Protein AF-A0A6N9ZHF3-F1 (afdb_monomer_lite)

Foldseek 3Di:
DDDDDDVVVVVVVVVVVVVVVVVVVVVVVVVDDDDDDDDDPVVVVVLQVVCVVVPHVGSVRSVVVVVVVVVVVVVVVVVVVVVVVVVVVVPDDPDDPVRVVVVVVVVVPDD

pLDDT: mean 81.8, std 18.68, range [39.5, 98.12]

Structure (mmCIF, N/CA/C/O backbone):
data_AF-A0A6N9ZHF3-F1
#
_entry.id   AF-A0A6N9ZHF3-F1
#
loop_
_atom_site.group_PDB
_atom_site.id
_atom_site.type_symbol
_atom_site.label_atom_id
_atom_site.label_alt_id
_atom_site.label_comp_id
_atom_site.label_asym_id
_atom_site.label_entity_id
_atom_site.label_seq_id
_atom_site.pdbx_PDB_ins_code
_atom_site.Cartn_x
_atom_site.Cartn_y
_atom_site.Cartn_z
_atom_site.occupancy
_atom_site.B_iso_or_equiv
_atom_site.auth_seq_id
_atom_site.auth_comp_id
_atom_site.auth_asym_id
_atom_site.auth_atom_id
_atom_site.pdbx_PDB_model_num
ATOM 1 N N . MET A 1 1 ? -1.596 -68.553 25.626 1.00 46.47 1 MET A N 1
ATOM 2 C CA . MET A 1 1 ? -0.659 -67.601 24.987 1.00 46.47 1 MET A CA 1
ATOM 3 C C . MET A 1 1 ? -1.322 -67.119 23.703 1.00 46.47 1 MET A C 1
ATOM 5 O O . MET A 1 1 ? -1.852 -67.976 23.014 1.00 46.47 1 MET A O 1
ATOM 9 N N . GLN A 1 2 ? -1.300 -65.803 23.430 1.00 39.50 2 GLN A N 1
ATOM 10 C CA . GLN A 1 2 ? -2.047 -65.047 22.387 1.00 39.50 2 GLN A CA 1
ATOM 11 C C . GLN A 1 2 ? -3.515 -64.739 22.747 1.00 39.50 2 GLN A C 1
ATOM 13 O O . GLN A 1 2 ? -4.213 -65.616 23.230 1.00 39.50 2 GLN A O 1
ATOM 18 N N . SER A 1 3 ? -4.065 -63.535 22.555 1.00 40.09 3 SER A N 1
ATOM 19 C CA . SER A 1 3 ? -3.551 -62.253 22.042 1.00 40.09 3 SER A CA 1
ATOM 20 C C . SER A 1 3 ? -4.557 -61.159 22.449 1.00 40.09 3 SER A C 1
ATOM 22 O O . SER A 1 3 ? -5.714 -61.216 22.039 1.00 40.09 3 SER A O 1
ATOM 24 N N . SER A 1 4 ? -4.141 -60.187 23.266 1.00 45.97 4 SER A N 1
ATOM 25 C CA . SER A 1 4 ? -4.966 -59.038 23.670 1.00 45.97 4 SER A CA 1
ATOM 26 C C . SER A 1 4 ? -4.585 -57.804 22.841 1.00 45.97 4 SER A C 1
ATOM 28 O O . SER A 1 4 ? -3.595 -57.141 23.131 1.00 45.97 4 SER A O 1
ATOM 30 N N . GLY A 1 5 ? -5.379 -57.476 21.822 1.00 54.94 5 GLY A N 1
ATOM 31 C CA . GLY A 1 5 ? -5.369 -56.209 21.067 1.00 54.94 5 GLY A CA 1
ATOM 32 C C . GLY A 1 5 ? -6.756 -56.024 20.435 1.00 54.94 5 GLY A C 1
ATOM 33 O O . GLY A 1 5 ? -7.347 -57.048 20.095 1.00 54.94 5 GLY A O 1
ATOM 34 N N . PRO A 1 6 ? -7.355 -54.810 20.330 1.00 51.91 6 PRO A N 1
ATOM 35 C CA . PRO A 1 6 ? -6.746 -53.546 19.889 1.00 51.91 6 PRO A CA 1
ATOM 36 C C . PRO A 1 6 ? -7.183 -52.290 20.697 1.00 51.91 6 PRO A C 1
ATOM 38 O O . PRO A 1 6 ? -7.003 -51.157 20.248 1.00 51.91 6 PRO A O 1
ATOM 41 N N . HIS A 1 7 ? -7.786 -52.446 21.882 1.00 51.09 7 HIS A N 1
ATOM 42 C CA . HIS A 1 7 ? -8.418 -51.326 22.602 1.00 51.09 7 HIS A CA 1
ATOM 43 C C . HIS A 1 7 ? -7.433 -50.284 23.162 1.00 51.09 7 HIS A C 1
ATOM 45 O O . HIS A 1 7 ? -7.783 -49.109 23.265 1.00 51.09 7 HIS A O 1
ATOM 51 N N . LEU A 1 8 ? -6.190 -50.678 23.457 1.00 46.66 8 LEU A N 1
ATOM 52 C CA . LEU A 1 8 ? -5.171 -49.774 24.007 1.00 46.66 8 LEU A CA 1
ATOM 53 C C . LEU A 1 8 ? -4.571 -48.826 22.953 1.00 46.66 8 LEU A C 1
ATOM 55 O O . LEU A 1 8 ? -4.180 -47.711 23.288 1.00 46.66 8 LEU A O 1
ATOM 59 N N . ILE A 1 9 ? -4.569 -49.216 21.672 1.00 49.88 9 ILE A N 1
ATOM 60 C CA . ILE A 1 9 ? -4.027 -48.389 20.579 1.00 49.88 9 ILE A CA 1
ATOM 61 C C . ILE A 1 9 ? -4.947 -47.190 20.304 1.00 49.88 9 ILE A C 1
ATOM 63 O O . ILE A 1 9 ? -4.468 -46.069 20.163 1.00 49.88 9 ILE A O 1
ATOM 67 N N . LYS A 1 10 ? -6.274 -47.378 20.362 1.00 50.56 10 LYS A N 1
ATOM 68 C CA . LYS A 1 10 ? -7.239 -46.272 20.199 1.00 50.56 10 LYS A CA 1
ATOM 69 C C . LYS A 1 10 ? -7.173 -45.247 21.338 1.00 50.56 10 LYS A C 1
ATOM 71 O O . LYS A 1 10 ? -7.361 -44.055 21.103 1.00 50.56 10 LYS A O 1
ATOM 76 N N . ALA A 1 11 ? -6.884 -45.690 22.564 1.00 50.53 11 ALA A N 1
ATOM 77 C CA . ALA A 1 11 ? -6.678 -44.788 23.698 1.00 50.53 11 ALA A CA 1
ATOM 78 C C . ALA A 1 11 ? -5.382 -43.968 23.544 1.00 50.53 11 ALA A C 1
ATOM 80 O O . ALA A 1 11 ? -5.368 -42.778 23.856 1.00 50.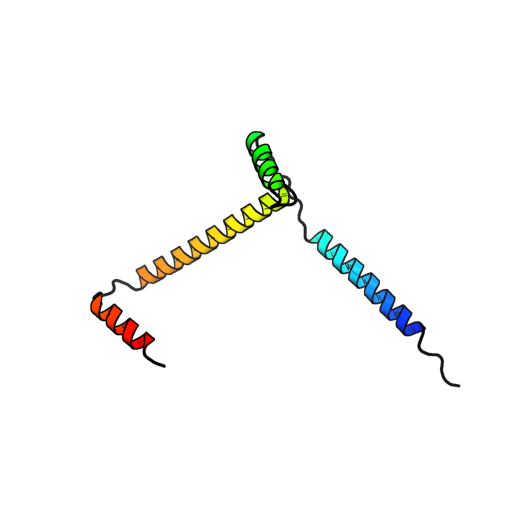53 11 ALA A O 1
ATOM 81 N N . PHE A 1 12 ? -4.322 -44.568 22.995 1.00 39.88 12 PHE A N 1
ATOM 82 C CA . PHE A 1 12 ? -3.054 -43.886 22.732 1.00 39.88 12 PHE A CA 1
ATOM 83 C C . PHE A 1 12 ? -3.153 -42.874 21.575 1.00 39.88 12 PHE A C 1
ATOM 85 O O . PHE A 1 12 ? -2.687 -41.742 21.703 1.00 39.88 12 PHE A O 1
ATOM 92 N N . GLU A 1 13 ? -3.842 -43.216 20.483 1.00 51.25 13 GLU A N 1
ATOM 93 C CA . GLU A 1 13 ? -4.092 -42.288 19.369 1.00 51.25 13 GLU A CA 1
ATOM 94 C 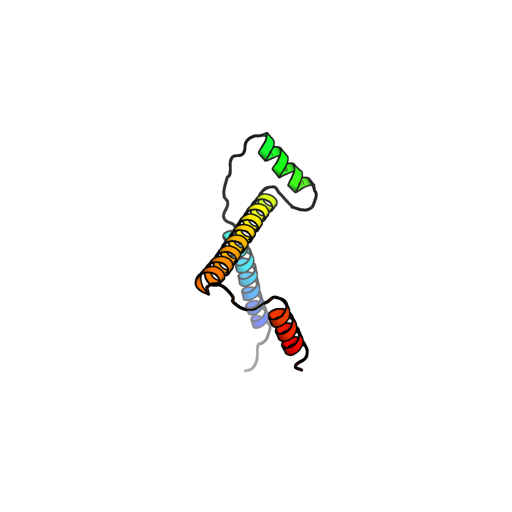C . GLU A 1 13 ? -4.953 -41.086 19.794 1.00 51.25 13 GLU A C 1
ATOM 96 O O . GLU A 1 13 ? -4.654 -39.947 19.424 1.00 51.25 13 GLU A O 1
ATOM 101 N N . SER A 1 14 ? -5.959 -41.312 20.648 1.00 50.66 14 SER A N 1
ATOM 102 C CA . SER A 1 14 ? -6.806 -40.262 21.230 1.00 50.66 14 SER A CA 1
ATOM 103 C C . SER A 1 14 ? -5.991 -39.226 22.020 1.00 50.66 14 SER A C 1
ATOM 105 O O . SER A 1 14 ? -6.140 -38.019 21.807 1.00 50.66 14 SER A O 1
ATOM 107 N N . LEU A 1 15 ? -5.042 -39.675 22.850 1.00 46.44 15 LEU A N 1
ATOM 108 C CA . LEU A 1 15 ? -4.180 -38.795 23.651 1.00 46.44 15 LEU A CA 1
ATOM 109 C C . LEU A 1 15 ? -3.254 -37.920 22.789 1.00 46.44 15 LEU A C 1
ATOM 111 O O . LEU A 1 15 ? -3.022 -36.755 23.125 1.00 46.44 15 LEU A O 1
ATOM 115 N N . THR A 1 16 ? -2.790 -38.419 21.637 1.00 53.00 16 THR A N 1
ATOM 116 C CA . THR A 1 16 ? -2.002 -37.593 20.701 1.00 53.00 16 THR A CA 1
ATOM 117 C C . THR A 1 16 ? -2.836 -36.504 20.023 1.00 53.00 16 THR A C 1
ATOM 119 O O . THR A 1 16 ? -2.316 -35.426 19.733 1.00 53.00 16 THR A O 1
ATOM 122 N N . ASN A 1 17 ? -4.132 -36.739 19.802 1.00 54.34 17 ASN A N 1
ATOM 123 C CA . ASN A 1 17 ? -5.023 -35.755 19.190 1.00 54.34 17 ASN A CA 1
ATOM 124 C C . ASN A 1 17 ? -5.399 -34.632 20.168 1.00 54.34 17 ASN A C 1
ATOM 126 O O . ASN A 1 17 ? -5.409 -33.466 19.773 1.00 54.34 17 ASN A O 1
ATOM 130 N N . PHE A 1 18 ? -5.610 -34.941 21.453 1.00 56.00 18 PHE A N 1
ATOM 131 C CA . PHE A 1 18 ? -5.830 -33.918 22.486 1.00 56.00 18 PHE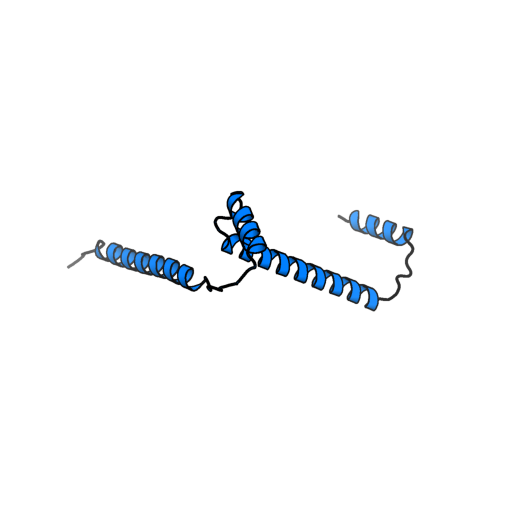 A CA 1
ATOM 132 C C . PHE A 1 18 ? -4.614 -33.001 22.663 1.00 56.00 18 PHE A C 1
ATOM 134 O O . PHE A 1 18 ? -4.765 -31.779 22.710 1.00 56.00 18 PHE A O 1
ATOM 141 N N . ALA A 1 19 ? -3.405 -33.570 22.673 1.00 58.56 19 ALA A N 1
ATOM 142 C CA . ALA A 1 19 ? -2.173 -32.788 22.737 1.00 58.56 19 ALA A CA 1
ATOM 143 C C . ALA A 1 19 ? -1.980 -31.897 21.492 1.00 58.56 19 ALA A C 1
ATOM 145 O O . ALA A 1 19 ? -1.572 -30.744 21.622 1.00 58.56 19 ALA A O 1
ATOM 146 N N . LYS A 1 20 ? -2.330 -32.381 20.290 1.00 56.47 20 LYS A N 1
ATOM 147 C CA . LYS A 1 20 ? -2.274 -31.595 19.042 1.00 56.47 20 LYS A CA 1
ATOM 148 C C . LYS A 1 20 ? -3.297 -30.459 19.008 1.00 56.47 20 LYS A C 1
ATOM 150 O O . LYS A 1 20 ? -2.933 -29.350 18.629 1.00 56.47 20 LYS A O 1
ATOM 155 N N . ILE A 1 21 ? -4.542 -30.695 19.427 1.00 63.81 21 ILE A N 1
ATOM 156 C CA . ILE A 1 21 ? -5.582 -29.652 19.496 1.00 63.81 21 ILE A CA 1
ATOM 157 C C . ILE A 1 21 ? -5.187 -28.581 20.519 1.00 63.81 21 ILE A C 1
ATOM 159 O O . ILE A 1 21 ? -5.255 -27.389 20.216 1.00 63.81 21 ILE A O 1
ATOM 163 N N . GLY A 1 22 ? -4.694 -28.998 21.689 1.00 64.25 22 GLY A N 1
ATOM 164 C CA . GLY A 1 22 ? -4.165 -28.091 22.705 1.00 64.25 22 GLY A CA 1
ATOM 165 C C . GLY A 1 22 ? -2.976 -27.276 22.194 1.00 64.25 22 GLY A C 1
ATOM 166 O O . GLY A 1 22 ? -2.959 -26.061 22.357 1.00 64.25 22 GLY A O 1
ATOM 167 N N . TYR A 1 23 ? -2.022 -27.911 21.507 1.00 66.44 23 TYR A N 1
ATOM 168 C CA . TYR A 1 23 ? -0.859 -27.236 20.927 1.00 66.44 23 TYR A CA 1
ATOM 169 C C . TYR A 1 23 ? -1.241 -26.251 19.818 1.00 66.44 23 TYR A C 1
ATOM 171 O O . TYR A 1 23 ? -0.714 -25.143 19.787 1.00 66.44 23 TYR A O 1
ATOM 179 N N . VAL A 1 24 ? -2.179 -26.601 18.933 1.00 61.78 24 VAL A N 1
ATOM 180 C CA . VAL A 1 24 ? -2.680 -25.684 17.901 1.00 61.78 24 VAL A CA 1
ATOM 181 C C . VAL A 1 24 ? -3.386 -24.497 18.563 1.00 61.78 24 VAL A C 1
ATOM 183 O O . VAL A 1 24 ? -2.999 -23.362 18.304 1.00 61.78 24 VAL A O 1
ATOM 186 N N . ALA A 1 25 ? -4.326 -24.720 19.485 1.00 59.38 25 ALA A N 1
ATOM 187 C CA . ALA A 1 25 ? -5.011 -23.639 20.200 1.00 59.38 25 ALA A CA 1
ATOM 188 C C . ALA A 1 25 ? -4.043 -22.737 21.000 1.00 59.38 25 ALA A C 1
ATOM 190 O O . ALA A 1 25 ? -4.173 -21.512 20.989 1.00 59.38 25 ALA A O 1
ATOM 191 N N . PHE A 1 26 ? -3.031 -23.326 21.643 1.00 60.19 26 PHE A N 1
ATOM 192 C CA . PHE A 1 26 ? -1.987 -22.617 22.385 1.00 60.19 26 PHE A CA 1
ATOM 193 C C . PHE A 1 26 ? -1.045 -21.823 21.466 1.00 60.19 26 PHE A C 1
ATOM 195 O O . PHE A 1 26 ? -0.746 -20.662 21.737 1.00 60.19 26 PHE A O 1
ATOM 202 N N . LYS A 1 27 ? -0.626 -22.398 20.334 1.00 57.25 27 LYS A N 1
ATOM 203 C CA . LYS A 1 27 ? 0.203 -21.712 19.333 1.00 57.25 27 LYS A CA 1
ATOM 204 C C . LYS A 1 27 ? -0.551 -20.545 18.685 1.00 57.25 27 LYS A C 1
ATOM 206 O O . LYS A 1 27 ? 0.035 -19.483 18.489 1.00 57.25 27 LYS A O 1
ATOM 211 N N . TRP A 1 28 ? -1.851 -20.702 18.421 1.00 58.78 28 TRP A N 1
ATOM 212 C CA . TRP A 1 28 ? -2.723 -19.614 17.959 1.00 58.78 28 TRP A CA 1
ATOM 213 C C . TRP A 1 28 ? -2.830 -18.482 18.993 1.00 58.78 28 TRP A C 1
ATOM 215 O O . TRP A 1 28 ? -2.739 -17.312 18.628 1.00 58.78 28 TRP A O 1
ATOM 225 N N . ARG A 1 29 ? -2.946 -18.814 20.286 1.00 55.88 29 ARG A N 1
ATOM 226 C CA . ARG A 1 29 ? -2.974 -17.842 21.396 1.00 55.88 29 ARG A CA 1
ATOM 227 C C . ARG A 1 29 ? -1.673 -17.035 21.507 1.00 55.88 29 ARG A C 1
ATOM 229 O O . ARG A 1 29 ? -1.738 -15.840 21.770 1.00 55.88 29 ARG A O 1
ATOM 236 N N . LEU A 1 30 ? -0.513 -17.663 21.306 1.00 59.47 30 LEU A N 1
ATOM 237 C CA . LEU A 1 30 ? 0.798 -17.005 21.428 1.00 59.47 30 LEU A CA 1
ATOM 238 C C . LEU A 1 30 ? 1.226 -16.209 20.182 1.00 59.47 30 LEU A C 1
ATOM 240 O O . LEU A 1 30 ? 2.134 -15.390 20.267 1.00 59.47 30 LEU A O 1
ATOM 244 N N . SER A 1 31 ? 0.576 -16.415 19.033 1.00 63.31 31 SER A N 1
ATOM 245 C CA . SER A 1 31 ? 0.865 -15.689 17.785 1.00 63.31 31 SER A CA 1
ATOM 246 C C . SER A 1 31 ? 0.352 -14.243 17.777 1.00 63.31 31 SER A C 1
ATOM 248 O O . SER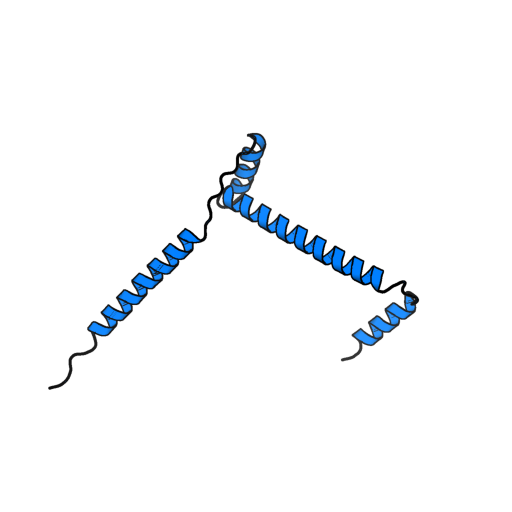 A 1 31 ? 0.765 -13.455 16.925 1.00 63.31 31 SER A O 1
ATOM 250 N N . MET A 1 32 ? -0.578 -13.894 18.666 1.00 67.31 32 MET A N 1
ATOM 251 C CA . MET A 1 32 ? -1.197 -12.571 18.705 1.00 67.31 32 MET A CA 1
ATOM 252 C C . MET A 1 32 ? -0.466 -11.671 19.700 1.00 67.31 32 MET A C 1
ATOM 254 O O . MET A 1 32 ? -0.738 -11.706 20.897 1.00 67.31 32 MET A O 1
ATOM 258 N N . ALA A 1 33 ? 0.443 -10.835 19.200 1.00 73.56 33 ALA A N 1
ATOM 259 C CA . ALA A 1 33 ? 1.013 -9.755 19.996 1.00 73.56 33 ALA A CA 1
ATOM 260 C C . ALA A 1 33 ? -0.049 -8.665 20.232 1.00 73.56 33 ALA A C 1
ATOM 262 O O . ALA A 1 33 ? -0.641 -8.140 19.284 1.00 73.56 33 ALA A O 1
ATOM 263 N N . THR A 1 34 ? -0.299 -8.328 21.497 1.00 79.75 34 THR A N 1
ATOM 264 C CA . THR A 1 34 ? -1.186 -7.221 21.874 1.00 79.75 34 THR A CA 1
ATOM 265 C C . THR A 1 34 ? -0.385 -5.926 21.902 1.00 79.75 34 THR A C 1
ATOM 267 O O . THR A 1 34 ? 0.617 -5.833 22.607 1.00 79.75 34 THR A O 1
ATOM 270 N N . MET A 1 35 ? -0.841 -4.916 21.162 1.00 85.00 35 MET A N 1
ATOM 271 C CA . MET A 1 35 ? -0.265 -3.572 21.159 1.00 85.00 35 MET A CA 1
ATOM 272 C C . MET A 1 35 ? -1.367 -2.559 21.470 1.00 85.00 35 MET A C 1
ATOM 274 O O . MET A 1 35 ? -2.368 -2.496 20.755 1.00 85.00 35 MET A O 1
ATOM 278 N N . ASN A 1 36 ? -1.191 -1.781 22.539 1.00 89.00 36 ASN A N 1
ATOM 279 C CA . ASN A 1 36 ? -2.111 -0.705 22.904 1.00 89.00 36 ASN A CA 1
ATOM 280 C C . ASN A 1 36 ? -1.734 0.570 22.144 1.00 89.00 36 ASN A C 1
ATOM 282 O O . ASN A 1 36 ? -0.564 0.944 22.110 1.00 89.00 36 ASN A O 1
ATOM 286 N N . VAL A 1 37 ? -2.722 1.241 21.554 1.00 86.06 37 VAL A N 1
ATOM 287 C CA . VAL A 1 37 ? -2.536 2.493 20.809 1.00 86.06 37 VAL A CA 1
ATOM 288 C C . VAL A 1 37 ? -3.567 3.504 21.296 1.00 86.06 37 VAL A C 1
ATOM 290 O O . VAL A 1 37 ? -4.763 3.220 21.285 1.00 86.06 37 VAL A O 1
ATOM 293 N N . SER A 1 38 ? -3.106 4.685 21.705 1.00 91.38 38 SER A N 1
ATOM 294 C CA . SER A 1 38 ? -3.978 5.803 22.070 1.00 91.38 38 SER A CA 1
ATOM 295 C C . SER A 1 38 ? -4.302 6.635 20.836 1.00 91.38 38 SER A C 1
ATOM 297 O O . SER A 1 38 ? -3.401 7.037 20.102 1.00 91.38 38 SER A O 1
ATOM 299 N N . LEU A 1 39 ? -5.586 6.914 20.624 1.00 92.44 39 LEU A N 1
ATOM 300 C CA . LEU A 1 39 ? -6.081 7.718 19.510 1.00 92.44 39 LEU A CA 1
ATOM 301 C C . LEU A 1 39 ? -6.911 8.894 20.045 1.00 92.44 39 LEU A C 1
ATOM 303 O O . LEU A 1 39 ? -7.650 8.712 21.016 1.00 92.44 39 LEU A O 1
ATOM 307 N N . PRO A 1 40 ? -6.853 10.080 19.412 1.00 97.00 40 PRO A N 1
ATOM 308 C CA . PRO A 1 40 ? -7.829 11.139 19.644 1.00 97.00 40 PRO A CA 1
ATOM 309 C C . PRO A 1 40 ? -9.261 10.633 19.425 1.00 97.00 40 PRO A C 1
ATOM 311 O O . PRO A 1 40 ? -9.492 9.801 18.544 1.00 97.00 40 PRO A O 1
ATOM 314 N N . GLY A 1 41 ? -10.225 11.177 20.175 1.00 96.81 41 GLY A N 1
ATOM 315 C CA . GLY A 1 41 ? -11.640 10.771 20.117 1.00 96.81 41 GLY A CA 1
ATOM 316 C C . GLY A 1 41 ? -12.191 10.602 18.692 1.00 96.81 41 GLY A C 1
ATOM 317 O O . GLY A 1 41 ? -12.631 9.503 18.358 1.00 96.81 41 GLY A O 1
ATOM 318 N N . PRO A 1 42 ? -12.043 11.599 17.796 1.00 97.25 42 PRO A N 1
ATOM 319 C CA . PRO A 1 42 ? -12.537 11.489 16.421 1.00 97.25 42 PRO A CA 1
ATOM 320 C C . PRO A 1 42 ? -11.929 10.325 15.623 1.00 97.25 42 PRO A C 1
ATOM 322 O O . PRO A 1 42 ? -12.605 9.702 14.807 1.00 97.25 42 PRO A O 1
ATOM 325 N N . MET A 1 43 ? -10.654 10.000 15.858 1.00 95.38 43 MET A N 1
ATOM 326 C CA . MET A 1 43 ? -9.992 8.878 15.187 1.00 95.38 43 MET A CA 1
ATOM 327 C C . MET A 1 43 ? -10.487 7.535 15.720 1.00 95.38 43 MET A C 1
ATOM 329 O O . MET A 1 43 ? -10.686 6.607 14.936 1.00 95.38 43 MET A O 1
ATOM 333 N N . LYS A 1 44 ? -10.712 7.432 17.037 1.00 93.75 44 LYS A N 1
ATOM 334 C CA . LYS A 1 44 ? -11.332 6.252 17.647 1.00 93.75 44 LYS A CA 1
ATOM 335 C C . LYS A 1 44 ? -12.720 6.012 17.051 1.00 93.75 44 LYS A C 1
ATOM 337 O O . LYS A 1 44 ? -12.984 4.907 16.580 1.00 93.75 44 LYS A O 1
ATOM 342 N N . ASP A 1 45 ? -13.564 7.041 17.015 1.00 94.75 45 ASP A N 1
ATOM 343 C CA . ASP A 1 45 ? -14.936 6.939 16.502 1.00 94.75 45 ASP A CA 1
ATOM 344 C C . ASP A 1 45 ? -14.957 6.500 15.036 1.00 94.75 45 ASP A C 1
ATOM 346 O O . ASP A 1 45 ? -15.778 5.674 14.624 1.00 94.75 45 ASP A O 1
ATOM 350 N N . TRP A 1 46 ? -14.008 7.005 14.248 1.00 94.31 46 TRP A N 1
ATOM 351 C CA . TRP A 1 46 ? -13.849 6.601 12.861 1.00 94.31 46 TRP A CA 1
ATOM 352 C C . TRP A 1 46 ? -13.432 5.131 12.720 1.00 94.31 46 TRP A C 1
ATOM 354 O O . TRP A 1 46 ? -14.041 4.400 11.938 1.00 94.31 46 TRP A O 1
ATOM 364 N N . VAL A 1 47 ? -12.445 4.667 13.496 1.00 93.56 47 VAL A N 1
ATOM 365 C CA . VAL A 1 47 ? -12.017 3.255 13.514 1.00 93.56 47 VAL A CA 1
ATOM 366 C C . VAL A 1 47 ? -13.169 2.329 13.924 1.00 93.56 47 VAL A C 1
ATOM 368 O O . VAL A 1 47 ? -13.385 1.290 13.297 1.00 93.56 47 VAL A O 1
ATOM 371 N N . GLU A 1 48 ? -13.952 2.711 14.930 1.00 91.38 48 GLU A N 1
ATOM 372 C CA . GLU A 1 48 ? -15.125 1.946 15.366 1.00 91.38 48 GLU A CA 1
ATOM 373 C C . GLU A 1 48 ? -16.227 1.923 14.301 1.00 91.38 48 GLU A C 1
ATOM 375 O O . GLU A 1 48 ? -16.865 0.890 14.087 1.00 91.38 48 GLU A O 1
ATOM 380 N N . ALA A 1 49 ? -16.425 3.022 13.568 1.00 93.12 49 ALA A N 1
ATOM 381 C CA . ALA A 1 49 ? -17.344 3.049 12.437 1.00 93.12 49 ALA A CA 1
ATOM 382 C C . ALA A 1 49 ? -16.938 2.058 11.336 1.00 93.12 49 ALA A C 1
ATOM 384 O O . ALA A 1 49 ? -17.815 1.396 10.784 1.00 93.12 49 ALA A O 1
ATOM 385 N N . GLN A 1 50 ? -15.638 1.886 11.068 1.00 93.06 50 GLN A N 1
ATOM 386 C CA . GLN A 1 50 ? -15.162 0.894 10.098 1.00 93.06 50 GLN A CA 1
ATOM 387 C C . GLN A 1 50 ? -15.492 -0.539 10.530 1.00 93.06 50 GLN A C 1
ATOM 389 O O . GLN A 1 50 ? -15.919 -1.338 9.696 1.00 93.06 50 GLN A O 1
ATOM 394 N N . ALA A 1 51 ? -15.378 -0.858 11.822 1.00 86.88 51 ALA A N 1
ATOM 395 C CA . ALA A 1 51 ? -15.773 -2.169 12.342 1.00 86.88 51 ALA A CA 1
ATOM 396 C C . ALA A 1 51 ? -17.285 -2.430 12.188 1.00 86.88 51 ALA A C 1
ATOM 398 O O . ALA A 1 51 ? -17.701 -3.539 11.868 1.00 86.88 51 ALA A O 1
ATOM 399 N N . ARG A 1 52 ? -18.126 -1.395 12.309 1.00 86.75 52 ARG A N 1
ATOM 400 C CA . ARG A 1 52 ? -19.588 -1.521 12.146 1.00 86.75 52 ARG A CA 1
ATOM 401 C C . ARG A 1 52 ? -20.057 -1.772 10.711 1.00 86.75 52 ARG A C 1
ATOM 403 O O . ARG A 1 52 ? -21.210 -2.136 10.517 1.00 86.75 52 ARG A O 1
ATOM 410 N N . THR A 1 53 ? -19.193 -1.618 9.707 1.00 87.00 53 THR A N 1
ATOM 411 C CA . THR A 1 53 ? -19.547 -1.881 8.297 1.00 87.00 53 THR A CA 1
ATOM 412 C C . THR A 1 53 ? -19.750 -3.368 7.977 1.00 87.00 53 THR A C 1
ATOM 414 O O . THR A 1 53 ? -20.130 -3.703 6.859 1.00 87.00 53 THR A O 1
ATOM 417 N N . GLY A 1 54 ? -19.449 -4.273 8.919 1.00 84.31 54 GLY A N 1
ATOM 418 C CA . GLY A 1 54 ? -19.477 -5.725 8.709 1.00 84.31 54 GLY A CA 1
ATOM 419 C C . GLY A 1 54 ? -18.237 -6.273 7.996 1.00 84.31 54 GLY A C 1
ATOM 420 O O . GLY A 1 54 ? -18.066 -7.484 7.905 1.00 84.31 54 GLY A O 1
ATOM 421 N N . ARG A 1 55 ? -17.334 -5.399 7.528 1.00 88.31 55 ARG A N 1
ATOM 422 C CA . ARG A 1 55 ? -16.067 -5.793 6.891 1.00 88.31 55 ARG A CA 1
ATOM 423 C C . ARG A 1 55 ? -15.007 -6.269 7.888 1.00 88.31 55 ARG A C 1
ATOM 425 O O . ARG A 1 55 ? -14.128 -7.040 7.512 1.00 88.31 55 ARG A O 1
ATOM 432 N N . TYR A 1 56 ? -15.063 -5.796 9.131 1.00 91.81 56 TYR A N 1
ATOM 433 C CA . TYR A 1 56 ? -14.106 -6.138 10.183 1.00 91.81 56 TYR A CA 1
ATOM 434 C C . TYR A 1 56 ? -14.854 -6.504 11.459 1.00 91.81 56 TYR A C 1
ATOM 436 O O . TYR A 1 56 ? -15.859 -5.877 11.778 1.00 91.81 56 TYR A O 1
ATOM 444 N N . SER A 1 57 ? -14.348 -7.478 12.215 1.00 87.81 57 SER A N 1
ATOM 445 C CA . SER A 1 57 ? -15.020 -7.936 13.439 1.00 87.81 57 SER A CA 1
ATOM 446 C C . SER A 1 57 ? -14.814 -6.973 14.610 1.00 87.81 57 SER A C 1
ATOM 448 O O . SER A 1 57 ? -15.602 -6.957 15.550 1.00 87.81 57 SER A O 1
ATOM 450 N N . ASN A 1 58 ? -13.727 -6.193 14.592 1.00 89.81 58 ASN A N 1
ATOM 451 C CA . ASN A 1 58 ? -13.380 -5.225 15.631 1.00 89.81 58 ASN A CA 1
ATOM 452 C C . ASN A 1 58 ? -12.393 -4.158 15.109 1.00 89.81 58 ASN A C 1
ATOM 454 O O . ASN A 1 58 ? -11.871 -4.242 13.995 1.00 89.81 58 ASN A O 1
ATOM 458 N N . ALA A 1 59 ? -12.111 -3.163 15.951 1.00 90.25 59 ALA A N 1
ATOM 459 C CA . ALA A 1 59 ? -11.156 -2.091 15.674 1.00 90.25 59 ALA A CA 1
ATOM 460 C C . ALA A 1 59 ? -9.730 -2.601 15.386 1.00 90.25 59 ALA A C 1
ATOM 462 O O . ALA A 1 59 ? -9.065 -2.104 14.479 1.00 90.25 59 ALA A O 1
ATOM 463 N N . SER A 1 60 ? -9.251 -3.607 16.122 1.00 90.25 60 SER A N 1
ATOM 464 C CA . SER A 1 60 ? -7.910 -4.166 15.924 1.00 90.25 60 SER A CA 1
ATOM 465 C C . SER A 1 60 ? -7.770 -4.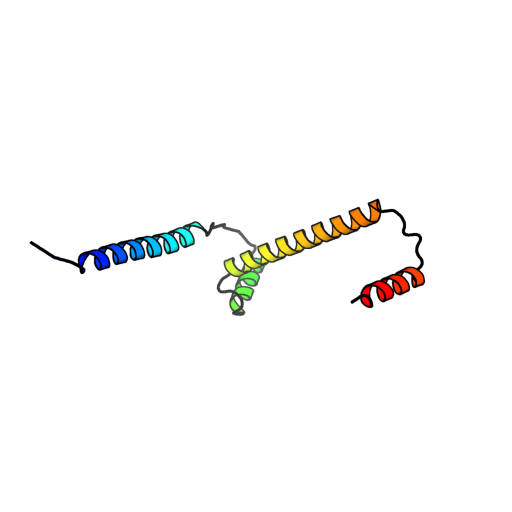893 14.584 1.00 90.25 60 SER A C 1
ATOM 467 O O . SER A 1 60 ? -6.705 -4.833 13.977 1.00 90.25 60 SER A O 1
ATOM 469 N N . ASP A 1 61 ? -8.824 -5.546 14.088 1.00 90.12 61 ASP A N 1
ATOM 470 C CA . ASP A 1 61 ? -8.850 -6.151 12.750 1.00 90.12 61 ASP A CA 1
ATOM 471 C C . ASP A 1 61 ? -8.668 -5.085 11.676 1.00 90.12 61 ASP A C 1
ATOM 473 O O . ASP A 1 61 ? -7.854 -5.251 10.766 1.00 90.12 61 ASP A O 1
ATOM 477 N N . TYR A 1 62 ? -9.371 -3.964 11.834 1.00 92.69 62 TYR A N 1
ATOM 478 C CA . TYR A 1 62 ? -9.238 -2.837 10.931 1.00 92.69 62 TYR A CA 1
ATOM 479 C C . TYR A 1 62 ? -7.824 -2.242 10.949 1.00 92.69 62 TYR A C 1
ATOM 481 O O . TYR A 1 62 ? -7.211 -2.065 9.896 1.00 92.69 62 TYR A O 1
ATOM 489 N N . VAL A 1 63 ? -7.262 -2.003 12.137 1.00 92.12 63 VAL A N 1
ATOM 490 C CA . VAL A 1 63 ? -5.897 -1.473 12.285 1.00 92.12 63 VAL A CA 1
ATOM 491 C C . VAL A 1 63 ? -4.856 -2.429 11.690 1.00 92.12 63 VAL A C 1
ATOM 493 O O . VAL A 1 63 ? -3.951 -1.984 10.987 1.00 92.12 63 VAL A O 1
ATOM 496 N N . ARG A 1 64 ? -4.993 -3.746 11.895 1.00 91.31 64 ARG A N 1
ATOM 497 C CA . ARG A 1 64 ? -4.091 -4.738 11.281 1.00 91.31 64 ARG A CA 1
ATOM 498 C C . ARG A 1 64 ? -4.172 -4.722 9.758 1.00 91.31 64 ARG A C 1
ATOM 500 O O . ARG A 1 64 ? -3.152 -4.901 9.095 1.00 91.31 64 ARG A O 1
ATOM 507 N N . ASP A 1 65 ? -5.358 -4.505 9.194 1.00 93.06 65 ASP A N 1
ATOM 508 C CA . ASP A 1 65 ? -5.500 -4.369 7.748 1.00 93.06 65 ASP A CA 1
ATOM 509 C C . ASP A 1 65 ? -4.882 -3.078 7.208 1.00 93.06 65 ASP A C 1
ATOM 511 O O . ASP A 1 65 ? -4.196 -3.115 6.188 1.00 93.06 65 ASP A O 1
ATOM 515 N N . LEU A 1 66 ? -5.032 -1.960 7.922 1.00 94.06 66 LEU A N 1
ATOM 516 C CA . LEU A 1 66 ? -4.343 -0.715 7.580 1.00 94.06 66 LEU A CA 1
ATOM 517 C C . LEU A 1 66 ? -2.823 -0.894 7.533 1.00 94.06 66 LEU A C 1
ATOM 519 O O . LEU A 1 66 ? -2.204 -0.493 6.551 1.00 94.06 66 LEU A O 1
ATOM 523 N N . ILE A 1 67 ? -2.238 -1.558 8.533 1.00 94.12 67 ILE A N 1
ATOM 524 C CA . ILE A 1 67 ? -0.794 -1.837 8.572 1.00 94.12 67 ILE A CA 1
ATOM 525 C C . ILE A 1 67 ? -0.367 -2.681 7.364 1.00 94.12 67 ILE A C 1
ATOM 527 O O . ILE A 1 67 ? 0.622 -2.369 6.707 1.00 94.12 67 ILE A O 1
ATOM 531 N N . ARG A 1 68 ? -1.130 -3.723 7.012 1.00 95.56 68 ARG A N 1
ATOM 532 C CA . ARG A 1 68 ? -0.818 -4.567 5.846 1.00 95.56 68 ARG A CA 1
ATOM 533 C C . ARG A 1 68 ? -0.865 -3.783 4.535 1.00 95.56 68 ARG A C 1
ATOM 535 O O . ARG A 1 68 ? -0.029 -3.994 3.655 1.00 95.56 68 ARG A O 1
ATOM 542 N N . ARG A 1 69 ? -1.849 -2.893 4.381 1.00 96.12 69 ARG A N 1
ATOM 543 C CA . ARG A 1 69 ? -1.967 -2.030 3.197 1.00 96.12 69 ARG A CA 1
ATOM 544 C C . ARG A 1 69 ? -0.809 -1.047 3.106 1.00 96.12 69 ARG A C 1
ATOM 546 O O . ARG A 1 69 ? -0.320 -0.826 2.002 1.00 96.12 69 ARG A O 1
ATOM 553 N N . ASP A 1 70 ? -0.380 -0.496 4.237 1.00 97.06 70 ASP A N 1
ATOM 554 C CA . ASP A 1 70 ? 0.784 0.384 4.310 1.00 97.06 70 ASP A CA 1
ATOM 555 C C . ASP A 1 70 ? 2.062 -0.347 3.877 1.00 97.06 70 ASP A C 1
ATOM 557 O O . ASP A 1 70 ? 2.724 0.086 2.938 1.00 97.06 70 ASP A O 1
ATOM 561 N N . GLN A 1 71 ? 2.321 -1.535 4.435 1.00 96.69 71 GLN A N 1
ATOM 562 C CA . GLN A 1 71 ? 3.437 -2.395 4.019 1.00 96.69 71 GLN A CA 1
ATOM 563 C C . GLN A 1 71 ? 3.395 -2.689 2.515 1.00 96.69 71 GLN A C 1
ATOM 565 O O . GLN A 1 71 ? 4.347 -2.404 1.797 1.00 96.69 71 GLN A O 1
ATOM 570 N N . THR A 1 72 ? 2.245 -3.145 2.010 1.00 97.56 72 THR A N 1
ATOM 571 C CA . THR A 1 72 ? 2.071 -3.450 0.580 1.00 97.56 72 THR A CA 1
ATOM 572 C C . THR A 1 72 ? 2.319 -2.225 -0.304 1.00 97.56 72 THR A C 1
ATOM 574 O O . THR A 1 72 ? 2.845 -2.340 -1.412 1.00 97.56 72 THR A O 1
ATOM 577 N N . ARG A 1 73 ? 1.899 -1.035 0.143 1.00 97.44 73 ARG A N 1
ATOM 578 C CA . ARG A 1 73 ? 2.135 0.216 -0.581 1.00 97.44 73 ARG A CA 1
ATOM 579 C C . ARG A 1 73 ? 3.625 0.547 -0.607 1.00 97.44 73 ARG A C 1
ATOM 581 O O . ARG A 1 73 ? 4.129 0.886 -1.676 1.00 97.44 73 ARG A O 1
ATOM 588 N N . ASN A 1 74 ? 4.307 0.429 0.526 1.00 97.25 74 ASN A N 1
ATOM 589 C CA . ASN A 1 74 ? 5.735 0.709 0.642 1.00 97.25 74 ASN A CA 1
ATOM 590 C C . ASN A 1 74 ? 6.562 -0.260 -0.212 1.00 97.25 74 ASN A C 1
ATOM 592 O O . ASN A 1 74 ? 7.426 0.190 -0.960 1.00 97.25 74 ASN A O 1
ATOM 596 N N . ASP A 1 75 ? 6.214 -1.547 -0.221 1.00 97.25 75 ASP A N 1
ATOM 597 C CA . ASP A 1 75 ? 6.864 -2.553 -1.068 1.00 97.25 75 ASP A CA 1
ATOM 598 C C . ASP A 1 75 ? 6.712 -2.225 -2.560 1.00 97.25 75 ASP A C 1
ATOM 600 O O . ASP A 1 75 ? 7.671 -2.294 -3.328 1.00 97.25 75 ASP A O 1
ATOM 604 N N . LYS A 1 76 ? 5.512 -1.804 -2.987 1.00 96.56 76 LYS A N 1
ATOM 605 C CA . LYS A 1 76 ? 5.265 -1.378 -4.376 1.00 96.56 76 LYS A CA 1
ATOM 606 C C . LYS A 1 76 ? 6.073 -0.141 -4.757 1.00 96.56 76 LYS A C 1
ATOM 608 O O . LYS A 1 76 ? 6.563 -0.066 -5.881 1.00 96.56 76 LYS A O 1
ATOM 613 N N . ILE A 1 77 ? 6.193 0.825 -3.846 1.00 97.62 77 ILE A N 1
ATOM 614 C CA . ILE A 1 77 ? 7.003 2.029 -4.065 1.00 97.62 77 ILE A CA 1
ATOM 615 C C . ILE A 1 77 ? 8.475 1.643 -4.207 1.00 97.62 77 ILE A C 1
ATOM 617 O O . ILE A 1 77 ? 9.105 2.052 -5.179 1.00 97.62 77 ILE A O 1
ATOM 621 N N . ALA A 1 78 ? 8.996 0.812 -3.303 1.00 97.00 78 ALA A N 1
ATOM 622 C CA . ALA A 1 78 ? 10.377 0.345 -3.350 1.00 97.00 78 ALA A CA 1
ATOM 623 C C . ALA A 1 78 ? 10.675 -0.429 -4.647 1.00 97.00 78 ALA A C 1
ATOM 625 O O . ALA A 1 78 ? 11.683 -0.177 -5.306 1.00 97.00 78 ALA A O 1
ATOM 626 N N . ALA A 1 79 ? 9.765 -1.314 -5.070 1.00 97.56 79 ALA A N 1
ATOM 627 C CA . ALA A 1 79 ? 9.892 -2.035 -6.334 1.00 97.56 79 ALA A CA 1
ATOM 628 C C . ALA A 1 79 ? 9.914 -1.081 -7.540 1.00 97.56 79 ALA A C 1
ATOM 630 O O . ALA A 1 79 ? 10.771 -1.203 -8.413 1.00 97.56 79 ALA A O 1
ATOM 631 N N . MET A 1 80 ? 9.013 -0.094 -7.572 1.00 98.06 80 MET A N 1
ATOM 632 C CA . MET A 1 80 ? 8.986 0.909 -8.638 1.00 98.06 80 MET A CA 1
ATOM 633 C C . MET A 1 80 ? 10.279 1.732 -8.676 1.00 98.06 80 MET A C 1
ATOM 635 O O . MET A 1 80 ? 10.849 1.922 -9.746 1.00 98.06 80 MET A O 1
ATOM 639 N N . GLN A 1 81 ? 10.769 2.181 -7.519 1.00 98.12 81 GLN A N 1
ATOM 640 C CA . GLN A 1 81 ? 12.032 2.915 -7.413 1.00 98.12 81 GLN A CA 1
ATOM 641 C C . GLN A 1 81 ? 13.209 2.087 -7.937 1.00 98.12 81 GLN A C 1
ATOM 643 O O . GLN A 1 81 ? 14.036 2.613 -8.675 1.00 98.12 81 GLN A O 1
ATOM 648 N N . SER A 1 82 ? 13.246 0.786 -7.637 1.00 98.06 82 SER A N 1
ATOM 649 C CA . SER A 1 82 ? 14.271 -0.117 -8.165 1.00 98.06 82 SER A CA 1
ATOM 650 C C . SER A 1 82 ? 14.218 -0.241 -9.692 1.00 98.06 82 SER A C 1
ATOM 652 O O . SER A 1 82 ? 15.266 -0.196 -10.335 1.00 98.06 82 SER A O 1
ATOM 654 N N . PHE A 1 83 ? 13.027 -0.343 -10.293 1.00 97.94 83 PHE A N 1
ATOM 655 C CA . PHE A 1 83 ? 12.896 -0.377 -11.755 1.00 97.94 83 PHE A CA 1
ATOM 656 C C . PHE A 1 83 ? 13.304 0.939 -12.417 1.00 97.94 83 PHE A C 1
ATOM 658 O O . PHE A 1 83 ? 13.946 0.917 -13.467 1.00 97.94 83 PHE A O 1
ATOM 665 N N . VAL A 1 84 ? 12.956 2.076 -11.808 1.00 97.38 84 VAL A N 1
ATOM 666 C CA . VAL A 1 84 ? 13.375 3.397 -12.293 1.00 97.38 84 VAL A CA 1
ATOM 667 C C . VAL A 1 84 ? 14.893 3.521 -12.244 1.00 97.38 84 VAL A C 1
ATOM 669 O O . VAL A 1 84 ? 15.491 3.887 -13.251 1.00 97.38 84 VAL A O 1
ATOM 672 N N . GLU A 1 85 ? 15.519 3.156 -11.125 1.00 98.12 85 GLU A N 1
ATOM 673 C CA . GLU A 1 85 ? 16.976 3.185 -10.980 1.00 98.12 85 GLU A CA 1
ATOM 674 C C . GLU A 1 85 ? 17.656 2.304 -12.034 1.00 98.12 85 GLU A C 1
ATOM 676 O O . GLU A 1 85 ? 18.534 2.769 -12.756 1.00 98.12 85 GLU A O 1
ATOM 681 N N . ALA A 1 86 ? 17.198 1.060 -12.207 1.00 97.56 86 ALA A N 1
ATOM 682 C CA . ALA A 1 86 ? 17.726 0.166 -13.236 1.00 97.56 86 ALA A CA 1
ATOM 683 C C . ALA A 1 86 ? 17.588 0.757 -14.651 1.00 97.56 86 ALA A C 1
ATOM 685 O O . ALA A 1 86 ? 18.507 0.643 -15.463 1.00 97.56 86 ALA A O 1
ATOM 686 N N . GLY A 1 87 ? 16.466 1.423 -14.942 1.00 95.88 87 GLY A N 1
ATOM 687 C CA . GLY A 1 87 ? 16.249 2.131 -16.202 1.00 95.88 87 GLY A CA 1
ATOM 688 C C . GLY A 1 87 ? 17.226 3.291 -16.402 1.00 95.88 87 GLY A C 1
ATOM 689 O O . GLY A 1 87 ? 17.827 3.400 -17.469 1.00 95.88 87 GLY A O 1
ATOM 690 N N . LEU A 1 88 ? 17.442 4.115 -15.375 1.00 96.50 88 LEU A N 1
ATOM 691 C CA . LEU A 1 88 ? 18.395 5.229 -15.424 1.00 96.50 88 LEU A CA 1
ATOM 692 C C . LEU A 1 88 ? 19.831 4.735 -15.643 1.00 96.50 88 LEU A C 1
ATOM 694 O O . LEU A 1 88 ? 20.535 5.264 -16.503 1.00 96.50 88 LEU A O 1
ATOM 698 N N . GLN A 1 89 ? 20.239 3.679 -14.935 1.00 97.12 89 GLN A N 1
ATOM 699 C CA . GLN A 1 89 ? 21.565 3.069 -15.085 1.00 97.12 89 GLN A CA 1
ATOM 700 C C . GLN A 1 89 ? 21.756 2.376 -16.442 1.00 97.12 89 GLN A C 1
ATOM 702 O O . GLN A 1 89 ? 22.886 2.233 -16.905 1.00 97.12 89 GLN A O 1
ATOM 707 N N . SER A 1 90 ? 20.670 1.975 -17.115 1.00 95.88 90 SER A N 1
ATOM 708 C CA . SER A 1 90 ? 20.741 1.385 -18.460 1.00 95.88 90 SER A CA 1
ATOM 709 C C . SER A 1 90 ? 21.086 2.395 -19.564 1.00 95.88 90 SER A C 1
ATOM 711 O O . SER A 1 90 ? 21.396 1.995 -20.688 1.00 95.88 90 SER A O 1
ATOM 713 N N . GLY A 1 91 ? 21.086 3.694 -19.242 1.00 94.25 91 GLY A N 1
ATOM 714 C CA . GLY A 1 91 ? 21.389 4.770 -20.177 1.00 94.25 91 GLY A CA 1
ATOM 715 C C . GLY A 1 91 ? 20.225 5.123 -21.107 1.00 94.25 91 GLY A C 1
ATOM 716 O O . GLY A 1 91 ? 19.117 4.597 -21.013 1.00 94.25 91 GLY A O 1
ATOM 717 N N . VAL A 1 92 ? 20.470 6.072 -22.014 1.00 94.38 92 VAL A N 1
ATOM 718 C CA . VAL A 1 92 ? 19.439 6.570 -22.936 1.00 94.38 92 VAL A CA 1
ATOM 719 C C . VAL A 1 92 ? 19.221 5.573 -24.071 1.00 94.38 92 VAL A C 1
ATOM 721 O O . VAL A 1 92 ? 20.144 5.229 -24.810 1.00 94.38 92 VAL A O 1
ATOM 724 N N . GLY A 1 93 ? 17.973 5.140 -24.241 1.00 92.00 93 GLY A N 1
ATOM 725 C CA . GLY A 1 93 ? 17.572 4.321 -25.378 1.00 92.00 93 GLY A CA 1
ATOM 726 C C . GLY A 1 93 ? 17.658 5.104 -26.689 1.00 92.00 93 GLY A C 1
ATOM 727 O O . GLY A 1 93 ? 17.090 6.183 -26.809 1.00 92.00 93 GLY A O 1
ATOM 728 N N . ILE A 1 94 ? 18.339 4.532 -27.681 1.00 94.56 94 ILE A N 1
ATOM 729 C CA . ILE A 1 94 ? 18.510 5.136 -29.016 1.00 94.56 94 ILE A CA 1
ATOM 730 C C . ILE A 1 94 ? 17.450 4.691 -30.035 1.00 94.56 94 ILE A C 1
ATOM 732 O O . ILE A 1 94 ? 17.388 5.238 -31.131 1.00 94.56 94 ILE A O 1
ATOM 736 N N . ARG A 1 95 ? 16.639 3.682 -29.693 1.00 94.25 95 ARG A N 1
ATOM 737 C CA . ARG A 1 95 ? 15.624 3.114 -30.589 1.00 94.25 95 ARG A CA 1
ATOM 738 C C . ARG A 1 95 ? 14.417 4.036 -30.694 1.00 94.25 95 ARG A C 1
ATOM 740 O O . ARG A 1 95 ? 13.898 4.516 -29.685 1.00 94.25 95 ARG A O 1
ATOM 747 N N . SER A 1 96 ? 13.944 4.225 -31.916 1.00 95.88 96 SER A N 1
ATOM 748 C CA . SER A 1 96 ? 12.695 4.917 -32.202 1.00 95.88 96 SER A CA 1
ATOM 749 C C . SER A 1 96 ? 11.484 4.105 -31.733 1.00 95.88 96 SER A C 1
ATOM 751 O O . SER A 1 96 ? 11.548 2.893 -31.508 1.00 95.88 96 SER A O 1
ATOM 753 N N . LYS A 1 97 ? 10.338 4.782 -31.617 1.00 94.94 97 LYS A N 1
ATOM 754 C CA . LYS A 1 97 ? 9.060 4.135 -31.305 1.00 94.94 97 LYS A CA 1
ATOM 755 C C . LYS A 1 97 ? 8.756 2.996 -32.286 1.00 94.94 97 LYS A C 1
ATOM 757 O O . LYS A 1 97 ? 8.392 1.911 -31.843 1.00 94.94 97 LYS A O 1
ATOM 762 N N . ASP A 1 98 ? 8.916 3.228 -33.585 1.00 97.06 98 ASP A N 1
ATOM 763 C CA . ASP A 1 98 ? 8.525 2.259 -34.613 1.00 97.06 98 ASP A CA 1
ATOM 764 C C . ASP A 1 98 ? 9.380 0.987 -34.552 1.00 97.06 98 ASP A C 1
ATOM 766 O O . ASP A 1 98 ? 8.840 -0.117 -34.631 1.00 97.06 98 ASP A O 1
ATOM 770 N N . GLU A 1 99 ? 10.687 1.120 -34.298 1.00 96.62 99 GLU A N 1
ATOM 771 C CA . GLU A 1 99 ? 11.587 -0.022 -34.082 1.00 96.62 99 GLU A CA 1
ATOM 772 C C . GLU A 1 99 ? 11.174 -0.851 -32.859 1.00 96.62 99 GLU A C 1
ATOM 774 O O . GLU A 1 99 ? 11.130 -2.080 -32.928 1.00 96.62 99 GLU A O 1
ATOM 779 N N . LEU A 1 100 ? 10.814 -0.192 -31.749 1.00 95.31 100 LEU A N 1
ATOM 780 C CA . LEU A 1 100 ? 10.358 -0.874 -30.533 1.00 95.31 100 LEU A CA 1
ATOM 781 C C . LEU A 1 100 ? 9.048 -1.640 -30.763 1.00 95.31 100 LEU A C 1
ATOM 783 O O . LEU A 1 100 ? 8.907 -2.773 -30.298 1.00 95.31 100 LEU A O 1
ATOM 787 N N . PHE A 1 101 ? 8.095 -1.046 -31.487 1.00 95.56 101 PHE A N 1
ATOM 788 C CA . PHE A 1 101 ? 6.822 -1.697 -31.808 1.00 95.56 101 PHE A CA 1
ATOM 789 C C . PHE A 1 101 ? 7.003 -2.869 -32.775 1.00 95.56 101 PHE A C 1
ATOM 791 O O . PHE A 1 101 ? 6.428 -3.935 -32.548 1.00 95.56 101 PHE A O 1
ATOM 798 N N . ALA A 1 102 ? 7.824 -2.707 -33.815 1.00 96.31 102 ALA A N 1
ATOM 799 C CA . ALA A 1 102 ? 8.134 -3.783 -34.751 1.00 96.31 102 ALA A CA 1
ATOM 800 C C . ALA A 1 102 ? 8.782 -4.979 -34.033 1.00 96.31 102 ALA A C 1
ATOM 802 O O . ALA A 1 102 ? 8.373 -6.125 -34.234 1.00 96.31 102 ALA A O 1
ATOM 803 N N . GLU A 1 103 ? 9.733 -4.720 -33.131 1.00 95.25 103 GLU A N 1
ATOM 804 C CA . GLU A 1 103 ? 10.384 -5.760 -32.336 1.00 95.25 103 GLU A CA 1
ATOM 805 C C . GLU A 1 103 ? 9.409 -6.461 -31.376 1.00 95.25 103 GLU A C 1
ATOM 807 O O . GLU A 1 103 ? 9.421 -7.691 -31.272 1.00 95.25 103 GLU A O 1
ATOM 812 N N . ALA A 1 104 ? 8.531 -5.714 -30.699 1.00 95.25 104 ALA A N 1
ATOM 813 C CA . ALA A 1 104 ? 7.518 -6.288 -29.814 1.00 95.25 104 ALA A CA 1
ATOM 814 C C . ALA A 1 104 ? 6.550 -7.218 -30.571 1.00 95.25 104 ALA A C 1
ATOM 816 O O . ALA A 1 104 ? 6.278 -8.328 -30.108 1.00 95.25 104 ALA A O 1
ATOM 817 N N . MET A 1 105 ? 6.094 -6.814 -31.763 1.00 95.12 105 MET A N 1
ATOM 818 C CA . MET A 1 105 ? 5.229 -7.633 -32.622 1.00 95.12 105 MET A CA 1
ATOM 819 C C . MET A 1 105 ? 5.937 -8.895 -33.129 1.00 95.12 105 MET A C 1
ATOM 821 O O . MET A 1 105 ? 5.344 -9.976 -33.149 1.00 95.12 105 MET A O 1
ATOM 825 N N . ALA A 1 106 ? 7.219 -8.791 -33.489 1.00 95.88 106 ALA A N 1
ATOM 826 C CA . ALA A 1 106 ? 8.020 -9.942 -33.901 1.00 95.88 106 ALA A CA 1
ATOM 827 C C . ALA A 1 106 ? 8.221 -10.952 -32.755 1.00 95.88 106 ALA A C 1
ATOM 829 O O . ALA A 1 106 ? 8.230 -12.160 -32.986 1.00 95.88 106 ALA A O 1
ATOM 830 N N . ARG A 1 107 ? 8.358 -10.481 -31.507 1.00 94.69 107 ARG A N 1
ATOM 831 C CA . ARG A 1 107 ? 8.453 -11.354 -30.323 1.00 94.69 107 ARG A CA 1
ATOM 832 C C . ARG A 1 107 ? 7.123 -12.030 -29.999 1.00 94.69 107 ARG A C 1
ATOM 834 O O . ARG A 1 107 ? 7.122 -13.217 -29.706 1.00 94.69 107 ARG A O 1
ATOM 841 N N . ALA A 1 108 ? 6.013 -11.297 -30.075 1.00 94.25 108 ALA A N 1
ATOM 842 C CA . ALA A 1 108 ? 4.679 -11.822 -29.773 1.00 94.25 108 ALA A CA 1
ATOM 843 C C . ALA A 1 108 ? 4.158 -12.834 -30.813 1.00 94.25 108 ALA A C 1
ATOM 845 O O . ALA A 1 108 ? 3.260 -13.610 -30.507 1.00 94.25 108 ALA A O 1
ATOM 846 N N . SER A 1 109 ? 4.701 -12.817 -32.034 1.00 90.00 109 SER A N 1
ATOM 847 C CA . SER A 1 109 ? 4.331 -13.733 -33.124 1.00 90.00 109 SER A CA 1
ATOM 848 C C . SER A 1 109 ? 5.202 -14.992 -33.212 1.00 90.00 109 SER A C 1
ATOM 850 O O . SER A 1 109 ? 4.899 -15.875 -34.017 1.00 90.00 109 SER A O 1
ATOM 852 N N . LYS A 1 110 ? 6.260 -15.111 -32.395 1.00 79.00 110 LYS A N 1
ATOM 853 C CA . LYS A 1 110 ? 6.997 -16.375 -32.253 1.00 79.00 110 LYS A CA 1
ATOM 854 C C . LYS A 1 110 ? 6.175 -17.360 -31.400 1.00 79.00 110 LYS A C 1
ATOM 856 O O . LYS A 1 110 ? 5.727 -16.947 -30.331 1.00 79.00 110 LYS A O 1
ATOM 861 N N . PRO A 1 111 ? 5.965 -18.605 -31.872 1.00 64.25 111 PRO A N 1
ATOM 862 C CA . PRO A 1 111 ? 5.206 -19.626 -31.149 1.00 64.25 111 PRO A CA 1
ATOM 863 C C . PRO A 1 111 ? 5.907 -20.096 -29.871 1.00 64.25 111 PRO A C 1
ATOM 865 O O . PRO A 1 111 ? 7.158 -20.023 -29.813 1.00 64.25 111 PRO A O 1
#

InterPro domains:
  IPR010985 Ribbon-helix-helix [SSF47598] (31-75)
  IPR022789 Antitoxin ParD [PF03693] (44-92)
  IPR022789 Antitoxin ParD [PTHR36582] (32-110)
  IPR022789 Antitoxin ParD [TIGR02606] (34-100)
  IPR038296 Antitoxin ParD superfamily [G3DSA:6.10.10.120] (42-110)

Sequence (111 aa):
MQSSGPHLIKAFESL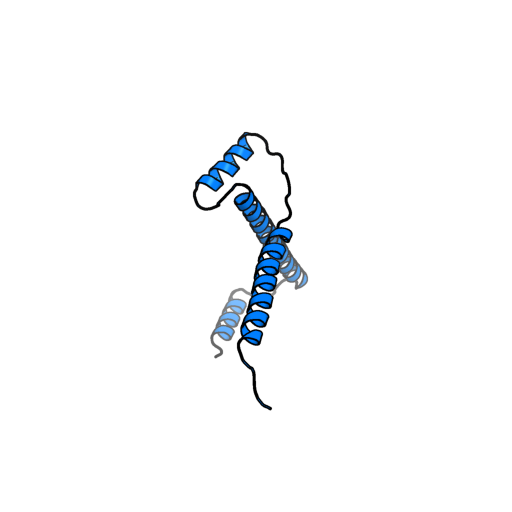TNFAKIGYVAFKWRLSMATMNVSLPGPMKDWVEAQARTGRYSNASDYVRDLIRRDQTRNDKIAAMQSFVEAGLQSGVGIRSKDELFAEAMARASKP

Organism: NCBI:txid1076926

Radius of gyration: 29.31 Å; chains: 1; bounding box: 41×79×60 Å

Secondary structure (DSSP, 8-state):
-----SHHHHHHHHHHHHHHHHHHHHHHHHT---------HHHHHHHHHHHHTSS-SSHHHHHHHHHHHHHHHHHHHHHHHHHHHHHHHT------HHHHHHHHHHHHT--